Protein AF-A0A7W0H8L4-F1 (afdb_monomer_lite)

Secondary structure (DSSP, 8-state):
-HHHHHHHHHHHHHHHHHHHHHHHHHHHHHHHIIIIIHHHHHHHHHTTSTTTT-TTSS--TTTTT------------------

Radius of gyration: 32.01 Å; chains: 1; bounding box: 91×32×70 Å

Foldseek 3Di:
DVVVVVCVVVVVVVVVVVCVVVVVVVVVVVVCCVVPVVVVVVVVCVPPPNVPQDPVNVPNPVVVPPDPPPPPPPPPDPPDDDD

pLDDT: mean 73.75, std 15.75, range [49.03, 97.38]

Structure (mmCIF, N/CA/C/O backbone):
data_AF-A0A7W0H8L4-F1
#
_entry.id   AF-A0A7W0H8L4-F1
#
loop_
_atom_site.group_PDB
_atom_site.id
_atom_site.type_symbol
_atom_site.label_atom_id
_atom_site.label_alt_id
_atom_site.label_comp_id
_atom_site.label_asym_id
_atom_site.label_entity_id
_atom_site.label_seq_id
_atom_site.pdbx_PDB_ins_code
_atom_site.Cartn_x
_atom_site.Cartn_y
_atom_site.Cartn_z
_atom_site.occupancy
_atom_site.B_iso_or_equiv
_atom_site.auth_seq_id
_atom_site.auth_comp_id
_atom_site.auth_asym_id
_atom_site.auth_atom_id
_atom_site.pdbx_PDB_model_num
ATOM 1 N N . MET A 1 1 ? 16.973 -4.363 -34.618 1.00 75.56 1 MET A N 1
ATOM 2 C CA . MET A 1 1 ? 17.405 -5.348 -33.598 1.00 75.56 1 MET A CA 1
ATOM 3 C C . MET A 1 1 ? 18.290 -4.716 -32.528 1.00 75.56 1 MET A C 1
ATOM 5 O O . MET A 1 1 ? 17.896 -4.747 -31.373 1.00 75.56 1 MET A O 1
ATOM 9 N N . LEU A 1 2 ? 19.393 -4.044 -32.888 1.00 89.06 2 LEU A N 1
ATOM 10 C CA . LEU A 1 2 ? 20.241 -3.299 -31.934 1.00 89.06 2 LEU A CA 1
ATOM 11 C C . LEU A 1 2 ? 19.480 -2.267 -31.079 1.00 89.06 2 LEU A C 1
ATOM 13 O O . LEU A 1 2 ? 19.623 -2.263 -29.864 1.00 89.06 2 LEU A O 1
ATOM 17 N N . ALA A 1 3 ? 18.620 -1.446 -31.690 1.00 89.88 3 ALA A N 1
ATOM 18 C CA . ALA A 1 3 ? 17.833 -0.451 -30.954 1.00 89.88 3 ALA A CA 1
ATOM 19 C C . ALA A 1 3 ? 16.927 -1.084 -29.881 1.00 89.88 3 ALA A C 1
ATOM 21 O O . ALA A 1 3 ? 16.899 -0.622 -28.749 1.00 89.88 3 ALA A O 1
ATOM 22 N N . ALA A 1 4 ? 16.247 -2.189 -30.202 1.00 90.00 4 ALA A N 1
ATOM 23 C CA . ALA A 1 4 ? 15.388 -2.894 -29.251 1.00 90.00 4 ALA A CA 1
ATOM 24 C C . ALA A 1 4 ? 16.173 -3.402 -28.027 1.00 90.00 4 ALA A C 1
ATOM 26 O O . ALA A 1 4 ? 15.695 -3.282 -26.902 1.00 90.00 4 ALA A O 1
ATOM 27 N N . LEU A 1 5 ? 17.398 -3.900 -28.239 1.00 91.12 5 LEU A N 1
ATOM 28 C CA . LEU A 1 5 ? 18.284 -4.354 -27.164 1.00 91.12 5 LEU A CA 1
ATOM 29 C C . LEU A 1 5 ? 18.691 -3.199 -26.232 1.00 91.12 5 LEU A C 1
ATOM 31 O O . LEU A 1 5 ? 18.661 -3.338 -25.011 1.00 91.12 5 LEU A O 1
ATOM 35 N N . VAL A 1 6 ? 19.035 -2.045 -26.805 1.00 90.31 6 VAL A N 1
ATOM 36 C CA . VAL A 1 6 ? 19.449 -0.857 -26.046 1.00 90.31 6 VAL A CA 1
ATOM 37 C C . VAL A 1 6 ? 18.272 -0.263 -25.260 1.00 90.31 6 VAL A C 1
ATOM 39 O O . VAL A 1 6 ? 18.417 0.013 -24.068 1.00 90.31 6 VAL A O 1
ATOM 42 N N . LEU A 1 7 ? 17.088 -0.137 -25.877 1.00 87.19 7 LEU A N 1
ATOM 43 C CA . LEU A 1 7 ? 15.878 0.324 -25.184 1.00 87.19 7 LEU A CA 1
ATOM 44 C C . LEU A 1 7 ? 15.465 -0.622 -24.050 1.00 87.19 7 LEU A C 1
ATOM 46 O O . LEU A 1 7 ? 15.012 -0.144 -23.016 1.00 87.19 7 LEU A O 1
ATOM 50 N N . PHE A 1 8 ? 15.647 -1.936 -24.208 1.00 83.62 8 PHE A N 1
ATOM 51 C CA . PHE A 1 8 ? 15.340 -2.909 -23.159 1.00 83.62 8 PHE A CA 1
ATOM 52 C C . PHE A 1 8 ? 16.171 -2.655 -21.894 1.00 83.62 8 PHE A C 1
ATOM 54 O O . PHE A 1 8 ? 15.616 -2.564 -20.802 1.00 83.62 8 PHE A O 1
ATOM 61 N N . ILE A 1 9 ? 17.483 -2.450 -22.029 1.00 84.88 9 ILE A N 1
ATOM 62 C CA . ILE A 1 9 ? 18.363 -2.193 -20.877 1.00 84.88 9 ILE A CA 1
ATOM 63 C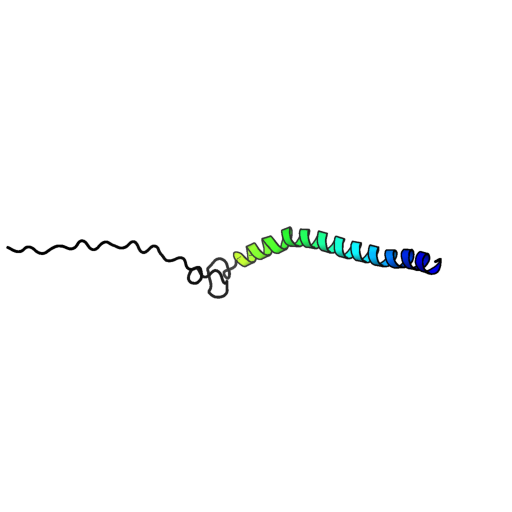 C . ILE A 1 9 ? 18.028 -0.848 -20.207 1.00 84.88 9 ILE A C 1
ATOM 65 O O . ILE A 1 9 ? 17.905 -0.796 -18.980 1.00 84.88 9 ILE A O 1
ATOM 69 N N . PHE A 1 10 ? 17.823 0.222 -20.985 1.00 82.88 10 PHE A N 1
ATOM 70 C CA . PHE A 1 10 ? 17.470 1.541 -20.439 1.00 82.88 10 PHE A CA 1
ATOM 71 C C . PHE A 1 10 ? 16.085 1.570 -19.780 1.00 82.88 10 PHE A C 1
ATOM 73 O O . PHE A 1 10 ? 15.927 2.171 -18.715 1.00 82.88 10 PHE A O 1
ATOM 80 N N . ALA A 1 11 ? 15.096 0.887 -20.361 1.00 84.25 11 ALA A N 1
ATOM 81 C CA . ALA A 1 11 ? 13.746 0.810 -19.807 1.00 84.25 11 ALA A CA 1
ATOM 82 C C . ALA A 1 11 ? 13.730 0.108 -18.441 1.00 84.25 11 ALA A C 1
ATOM 84 O O . ALA A 1 11 ? 13.038 0.544 -17.523 1.00 84.25 11 ALA A O 1
ATOM 85 N N . ILE A 1 12 ? 14.535 -0.942 -18.260 1.00 82.12 12 ILE A N 1
ATOM 86 C CA . ILE A 1 12 ? 14.580 -1.702 -17.004 1.00 82.12 12 ILE A CA 1
ATOM 87 C C . ILE A 1 12 ? 15.214 -0.891 -15.859 1.00 82.12 12 ILE A C 1
ATOM 89 O O . ILE A 1 12 ? 14.853 -1.096 -14.699 1.00 82.12 12 ILE A O 1
ATOM 93 N N . GLY A 1 13 ? 16.132 0.036 -16.153 1.00 80.50 13 GLY A N 1
ATOM 94 C CA . GLY A 1 13 ? 16.794 0.861 -15.134 1.00 80.50 13 GLY A CA 1
ATOM 95 C C . GLY A 1 13 ? 15.811 1.707 -14.318 1.00 80.50 13 GLY A C 1
ATOM 96 O O . GLY A 1 13 ? 15.805 1.642 -13.088 1.00 80.50 13 GLY A O 1
ATOM 97 N N . VAL A 1 14 ? 14.924 2.435 -15.000 1.00 79.19 14 VAL A N 1
ATOM 98 C CA . VAL A 1 14 ? 13.919 3.302 -14.358 1.00 79.19 14 VAL A CA 1
ATOM 99 C C . VAL A 1 14 ? 12.866 2.479 -13.606 1.00 79.19 14 VAL A C 1
ATOM 101 O O . VAL A 1 14 ? 12.484 2.824 -12.487 1.00 79.19 14 VAL A O 1
ATOM 104 N N . VAL A 1 15 ? 12.438 1.346 -14.174 1.00 85.94 15 VAL A N 1
ATOM 105 C CA . VAL A 1 15 ? 11.401 0.488 -13.573 1.00 85.94 15 VAL A CA 1
ATOM 106 C C . VAL A 1 15 ? 11.897 -0.181 -12.287 1.00 85.94 15 VAL A C 1
ATOM 108 O O . VAL A 1 15 ? 11.143 -0.286 -11.318 1.00 85.94 15 VAL A O 1
ATOM 111 N N . LYS A 1 16 ? 13.177 -0.573 -12.229 1.00 84.94 16 LYS A N 1
ATOM 112 C CA . LYS A 1 16 ? 13.789 -1.136 -11.013 1.00 84.94 16 LYS A CA 1
ATOM 113 C C . LYS A 1 16 ? 13.838 -0.126 -9.864 1.00 84.94 16 LYS A C 1
ATOM 115 O O . LYS A 1 16 ? 13.535 -0.492 -8.732 1.00 84.94 16 LYS A O 1
ATOM 120 N N . GLY A 1 17 ? 14.172 1.135 -10.149 1.00 88.00 17 GLY A N 1
ATOM 121 C CA . GLY A 1 17 ? 14.171 2.202 -9.142 1.00 88.00 17 GLY A CA 1
ATOM 122 C C . GLY A 1 17 ? 12.771 2.491 -8.594 1.00 88.00 17 GLY A C 1
ATOM 123 O O . GLY A 1 17 ? 12.591 2.623 -7.384 1.00 88.00 17 GLY A O 1
ATOM 124 N N . PHE A 1 18 ? 11.764 2.503 -9.470 1.00 90.12 18 PHE A N 1
ATOM 125 C CA . PHE A 1 18 ? 10.368 2.691 -9.075 1.00 90.12 18 PHE A CA 1
ATOM 126 C C . PHE A 1 18 ? 9.849 1.549 -8.191 1.00 90.12 18 PHE A C 1
ATOM 128 O O . PHE A 1 18 ? 9.270 1.796 -7.133 1.00 90.12 18 PHE A O 1
ATOM 135 N N . ALA A 1 19 ? 10.109 0.300 -8.587 1.00 92.56 19 ALA A N 1
ATOM 136 C CA . ALA A 1 19 ? 9.705 -0.873 -7.816 1.00 92.56 19 ALA A CA 1
ATOM 137 C C . ALA A 1 19 ? 10.366 -0.910 -6.428 1.00 92.56 19 ALA A C 1
ATOM 139 O O . ALA A 1 19 ? 9.713 -1.273 -5.452 1.00 92.56 19 ALA A O 1
ATOM 140 N N . PHE A 1 20 ? 11.630 -0.490 -6.318 1.00 92.62 20 PHE A N 1
ATOM 141 C CA . PHE A 1 20 ? 12.316 -0.388 -5.031 1.00 92.62 20 PHE A CA 1
ATOM 142 C C . PHE A 1 20 ? 11.667 0.653 -4.111 1.00 92.62 20 PHE A C 1
ATOM 144 O O . PHE A 1 20 ? 11.395 0.348 -2.954 1.00 92.62 20 PHE A O 1
ATOM 151 N N . ALA A 1 21 ? 11.366 1.851 -4.619 1.00 94.00 21 ALA A N 1
ATOM 152 C CA . ALA A 1 21 ? 10.717 2.898 -3.831 1.00 94.00 21 ALA A CA 1
ATOM 153 C C . ALA A 1 21 ? 9.306 2.487 -3.372 1.00 94.00 21 ALA A C 1
ATOM 155 O O . ALA A 1 21 ? 8.983 2.627 -2.191 1.00 94.00 21 ALA A O 1
ATOM 156 N N . LEU A 1 22 ? 8.496 1.923 -4.279 1.00 95.88 22 LEU A N 1
ATOM 157 C CA . LEU A 1 22 ? 7.168 1.401 -3.947 1.00 95.88 22 LEU A CA 1
ATOM 158 C C . LEU A 1 22 ? 7.236 0.253 -2.936 1.00 95.88 22 LEU A C 1
ATOM 160 O O . LEU A 1 22 ? 6.463 0.230 -1.980 1.00 95.88 22 LEU A O 1
ATOM 164 N N . GLY A 1 23 ? 8.165 -0.684 -3.118 1.00 96.50 23 GLY A N 1
ATOM 165 C CA . GLY A 1 23 ? 8.363 -1.795 -2.191 1.00 96.50 23 GLY A CA 1
ATOM 166 C C . GLY A 1 23 ? 8.808 -1.316 -0.811 1.00 96.50 23 GLY A C 1
ATOM 167 O O . GLY A 1 23 ? 8.244 -1.741 0.195 1.00 96.50 23 GLY A O 1
ATOM 168 N N . LEU A 1 24 ? 9.759 -0.381 -0.758 1.00 97.12 24 LEU A N 1
ATOM 169 C CA . LEU A 1 24 ? 10.265 0.186 0.488 1.00 97.12 24 LEU A CA 1
ATOM 170 C C . LEU A 1 24 ? 9.168 0.937 1.247 1.00 97.12 24 LEU A C 1
ATOM 172 O O . LEU A 1 24 ? 8.969 0.670 2.430 1.00 97.12 24 LEU A O 1
ATOM 176 N N . THR A 1 25 ? 8.416 1.823 0.585 1.00 95.25 25 THR A N 1
ATOM 177 C CA . THR A 1 25 ? 7.322 2.542 1.256 1.00 95.25 25 THR A CA 1
ATOM 178 C C . THR A 1 25 ? 6.188 1.611 1.653 1.00 95.25 25 THR A C 1
ATOM 180 O O . THR A 1 25 ? 5.564 1.862 2.671 1.00 95.25 25 THR A O 1
ATOM 183 N N . THR A 1 26 ? 5.937 0.534 0.902 1.00 94.75 26 THR A N 1
ATOM 184 C CA . THR A 1 26 ? 4.925 -0.471 1.261 1.00 94.75 26 THR A CA 1
ATOM 185 C C . THR A 1 26 ? 5.350 -1.244 2.506 1.00 94.75 26 THR A C 1
ATOM 187 O O . THR A 1 26 ? 4.550 -1.447 3.415 1.00 94.75 26 THR A O 1
ATOM 190 N N . LEU A 1 27 ? 6.621 -1.649 2.583 1.00 97.38 27 LEU A N 1
ATOM 191 C CA . LEU A 1 27 ? 7.163 -2.329 3.757 1.00 97.38 27 LEU A CA 1
ATOM 192 C C . LEU A 1 27 ? 7.106 -1.422 4.993 1.00 97.38 27 LEU A C 1
ATOM 194 O O . LEU A 1 27 ? 6.685 -1.858 6.067 1.00 97.38 27 LEU A O 1
ATOM 198 N N . ILE A 1 28 ? 7.496 -0.156 4.825 1.00 96.62 28 ILE A N 1
ATOM 199 C CA . ILE A 1 28 ? 7.404 0.861 5.874 1.00 96.62 28 ILE A CA 1
ATOM 200 C C . ILE A 1 28 ? 5.941 1.101 6.259 1.00 96.62 28 ILE A C 1
ATOM 202 O O . ILE A 1 28 ? 5.646 1.133 7.448 1.00 96.62 28 ILE A O 1
ATOM 206 N N . ASP A 1 29 ? 5.024 1.218 5.299 1.00 93.06 29 ASP A N 1
ATOM 207 C CA . ASP A 1 29 ? 3.599 1.446 5.554 1.00 93.06 29 ASP A CA 1
ATOM 208 C C . ASP A 1 29 ? 2.994 0.302 6.368 1.00 93.06 29 ASP A C 1
ATOM 210 O O . ASP A 1 29 ? 2.357 0.551 7.384 1.00 93.06 29 ASP A O 1
ATOM 214 N N . VAL A 1 30 ? 3.293 -0.958 6.035 1.00 95.81 30 VAL A N 1
ATOM 215 C CA . VAL A 1 30 ? 2.878 -2.103 6.861 1.00 95.81 30 VAL A CA 1
ATOM 216 C C . VAL A 1 30 ? 3.412 -1.964 8.288 1.00 95.81 30 VAL A C 1
ATOM 218 O O . VAL A 1 30 ? 2.656 -2.119 9.245 1.00 95.81 30 VAL A O 1
ATOM 221 N N . PHE A 1 31 ? 4.687 -1.622 8.466 1.00 95.94 31 PHE A N 1
ATOM 222 C CA . PHE A 1 31 ? 5.249 -1.425 9.802 1.00 95.94 31 PHE A CA 1
ATOM 223 C C . PHE A 1 31 ? 4.519 -0.298 10.557 1.00 95.94 31 PHE A C 1
ATOM 225 O O . PHE A 1 31 ? 4.028 -0.494 11.670 1.00 95.94 31 PHE A O 1
ATOM 232 N N . VAL A 1 32 ? 4.349 0.864 9.931 1.00 94.25 32 VAL A N 1
ATOM 233 C CA . VAL A 1 32 ? 3.664 2.021 10.523 1.00 94.25 32 VAL A CA 1
ATOM 234 C C . VAL A 1 32 ? 2.191 1.713 10.803 1.00 94.25 32 VAL A C 1
ATOM 236 O O . VAL A 1 32 ? 1.692 2.054 11.869 1.00 94.25 32 VAL A O 1
ATOM 239 N N . VAL A 1 33 ? 1.477 1.001 9.938 1.00 92.44 33 VAL A N 1
ATOM 240 C CA . VAL A 1 33 ? 0.064 0.654 10.148 1.00 92.44 33 VAL A CA 1
ATOM 241 C C . VAL A 1 33 ? -0.120 -0.250 11.367 1.00 92.44 33 VAL A C 1
ATOM 243 O O . VAL A 1 33 ? -1.062 -0.077 12.149 1.00 92.44 33 VAL A O 1
ATOM 246 N N . PHE A 1 34 ? 0.785 -1.202 11.583 1.00 88.62 34 PHE A N 1
ATOM 247 C CA . PHE A 1 34 ? 0.709 -2.071 12.755 1.00 88.62 34 PHE A CA 1
ATOM 248 C C . PHE A 1 34 ? 1.083 -1.343 14.052 1.00 88.62 34 PHE A C 1
ATOM 250 O O . PHE A 1 34 ? 0.390 -1.522 15.055 1.00 88.62 34 PHE A O 1
ATOM 257 N N . PHE A 1 35 ? 2.129 -0.513 14.032 1.00 88.00 35 PHE A N 1
ATOM 258 C CA . PHE A 1 35 ? 2.654 0.156 15.230 1.00 88.00 35 PHE A CA 1
ATOM 259 C C . PHE A 1 35 ? 2.014 1.511 15.542 1.00 88.00 35 PHE A C 1
ATOM 261 O O . PHE A 1 35 ? 2.037 1.929 16.693 1.00 88.00 35 PHE A O 1
ATOM 268 N N . PHE A 1 36 ? 1.443 2.195 14.555 1.00 85.44 36 PHE A N 1
ATOM 269 C CA . PHE A 1 36 ? 0.746 3.469 14.714 1.00 85.44 36 PHE A CA 1
ATOM 270 C C . PHE A 1 36 ? -0.734 3.316 14.413 1.00 85.44 36 PHE A C 1
ATOM 272 O O . PHE A 1 36 ? -1.534 3.560 15.304 1.00 85.44 36 PHE A O 1
ATOM 279 N N . THR A 1 37 ? -1.138 2.875 13.220 1.00 84.12 37 THR A N 1
ATOM 280 C CA . THR A 1 37 ? -2.565 2.919 12.844 1.00 84.12 37 THR A CA 1
ATOM 281 C C . THR A 1 37 ? -3.442 2.091 13.782 1.00 84.12 37 THR A C 1
ATOM 283 O O . THR A 1 37 ? -4.439 2.602 14.280 1.00 84.12 37 THR A O 1
ATOM 286 N N . LYS A 1 38 ? -3.072 0.852 14.120 1.00 78.25 38 LYS A N 1
ATOM 287 C CA . LYS A 1 38 ? -3.847 0.030 15.072 1.00 78.25 38 LYS A CA 1
ATOM 288 C C . LYS A 1 38 ? -3.920 0.614 16.492 1.00 78.25 38 LYS A C 1
ATOM 290 O O . LYS A 1 38 ? -5.035 0.706 17.015 1.00 78.25 38 LYS A O 1
ATOM 295 N N . PRO A 1 39 ? -2.814 1.009 17.150 1.00 78.12 39 PRO A N 1
ATOM 296 C CA . PRO A 1 39 ? -2.896 1.609 18.481 1.00 78.12 39 PRO A CA 1
ATOM 297 C C . PRO A 1 39 ? -3.531 2.998 18.467 1.00 78.12 39 PRO A C 1
ATOM 299 O O . PRO A 1 39 ? -4.292 3.304 19.380 1.00 78.12 39 PRO A O 1
ATOM 302 N N . LEU A 1 40 ? -3.314 3.802 17.424 1.00 79.12 40 LEU A N 1
ATOM 303 C CA . LEU A 1 40 ? -3.964 5.101 17.255 1.00 79.12 40 LEU A CA 1
ATOM 304 C C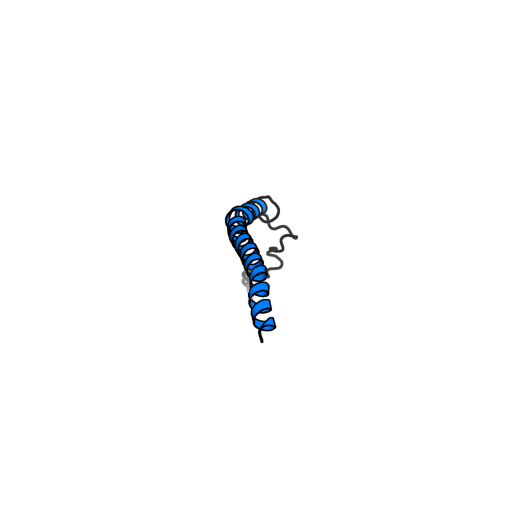 . LEU A 1 40 ? -5.478 4.925 17.089 1.00 79.12 40 LEU A C 1
ATOM 306 O O . LEU A 1 40 ? -6.237 5.596 17.778 1.00 79.12 40 LEU A O 1
ATOM 310 N N . VAL A 1 41 ? -5.930 3.969 16.268 1.00 77.69 41 VAL A N 1
ATOM 311 C CA . VAL A 1 41 ? -7.355 3.617 16.116 1.00 77.69 41 VAL A CA 1
ATOM 312 C C . VAL A 1 41 ? -7.922 3.021 17.402 1.00 77.69 41 VAL A C 1
ATOM 314 O O . VAL A 1 41 ? -9.051 3.329 17.762 1.00 77.69 41 VAL A O 1
ATOM 317 N N . THR A 1 42 ? -7.157 2.224 18.146 1.00 71.94 42 THR A N 1
ATOM 318 C CA . THR A 1 42 ? -7.588 1.698 19.454 1.00 71.94 42 THR A CA 1
ATOM 319 C C . THR A 1 42 ? -7.729 2.818 20.486 1.00 71.94 42 THR A C 1
ATOM 321 O O . THR A 1 42 ? -8.676 2.816 21.275 1.00 71.94 42 THR A O 1
ATOM 324 N N . LEU A 1 43 ? -6.827 3.801 20.469 1.00 70.88 43 LEU A N 1
ATOM 325 C CA . LEU A 1 43 ? -6.892 4.978 21.328 1.00 70.88 43 LEU A CA 1
ATOM 326 C C . LEU A 1 43 ? -8.067 5.880 20.926 1.00 70.88 43 LEU A C 1
ATOM 328 O O . LEU A 1 43 ? -8.890 6.188 21.781 1.00 70.88 43 LEU A O 1
ATOM 332 N N . LEU A 1 44 ? -8.232 6.194 19.635 1.00 65.62 44 LEU A N 1
ATOM 333 C CA . LEU A 1 44 ? -9.415 6.885 19.098 1.00 65.62 44 LEU A CA 1
ATOM 334 C C . LEU A 1 44 ? -10.715 6.131 19.418 1.00 65.62 44 LEU A C 1
ATOM 336 O O . LEU A 1 44 ? -11.727 6.751 19.731 1.00 65.62 44 LEU A O 1
ATOM 340 N N . SER A 1 45 ? -10.694 4.797 19.389 1.00 60.94 45 SER A N 1
ATOM 341 C CA . SER A 1 45 ? -11.849 3.966 19.728 1.00 60.94 45 SER A CA 1
ATOM 342 C C . SER A 1 45 ? -12.182 4.012 21.218 1.00 60.94 45 SER A C 1
ATOM 344 O O . SER A 1 45 ? -13.356 3.896 21.577 1.00 60.94 45 SER A O 1
ATOM 346 N N . ARG A 1 46 ? -11.182 4.177 22.090 1.00 57.00 46 ARG A N 1
ATOM 347 C CA . ARG A 1 46 ? -11.379 4.373 23.535 1.00 57.00 46 ARG A CA 1
ATOM 348 C C . ARG A 1 46 ? -11.838 5.795 23.867 1.00 57.00 46 ARG A C 1
ATOM 350 O O . ARG A 1 46 ? -12.583 5.977 24.830 1.00 57.00 46 ARG A O 1
ATOM 357 N N . THR A 1 47 ? -11.474 6.792 23.065 1.00 58.09 47 THR A N 1
ATOM 358 C CA . THR A 1 47 ? -11.917 8.182 23.237 1.00 58.09 47 THR A CA 1
ATOM 359 C C . THR A 1 47 ? -13.362 8.354 22.759 1.00 58.09 47 THR A C 1
ATOM 361 O O . THR A 1 47 ? -13.578 8.655 21.598 1.00 58.09 47 THR A O 1
ATOM 364 N N . LYS A 1 48 ? -14.347 8.142 23.652 1.00 52.44 48 LYS A N 1
ATOM 365 C CA . LYS A 1 48 ? -15.768 8.607 23.681 1.00 52.44 48 LYS A CA 1
ATOM 366 C C . LYS A 1 48 ? -16.654 8.622 22.402 1.00 52.44 48 LYS A C 1
ATOM 368 O O . LYS A 1 48 ? -17.849 8.844 22.558 1.00 52.44 48 LYS A O 1
ATOM 373 N N . PHE A 1 49 ? -16.161 8.344 21.195 1.00 52.34 49 PHE A N 1
ATOM 374 C CA . PHE A 1 49 ? -16.889 8.468 19.924 1.00 52.34 49 PHE A CA 1
ATOM 375 C C . PHE A 1 49 ? -17.238 7.099 19.303 1.00 52.34 49 PHE A C 1
ATOM 377 O O . PHE A 1 49 ? -18.322 6.944 18.751 1.00 52.34 49 PHE A O 1
ATOM 384 N N . PHE A 1 50 ? -16.390 6.073 19.483 1.00 50.84 50 PHE A N 1
ATOM 385 C CA . PHE A 1 50 ? -16.640 4.695 19.002 1.00 50.84 50 PHE A CA 1
ATOM 386 C C . PHE A 1 50 ? -16.845 3.655 20.124 1.00 50.84 50 PHE A C 1
ATOM 388 O O . PHE A 1 50 ? -17.536 2.663 19.916 1.00 50.84 50 PHE A O 1
ATOM 395 N N . GLY A 1 51 ? -16.335 3.884 21.341 1.00 51.06 51 GLY A N 1
ATOM 396 C CA . GLY A 1 51 ? -16.530 2.980 22.490 1.00 51.06 51 GLY A CA 1
ATOM 397 C C . GLY A 1 51 ? -17.888 3.089 23.208 1.00 51.06 51 GLY A C 1
ATOM 398 O O . GLY A 1 51 ? -18.163 2.305 24.112 1.00 51.06 51 GLY A O 1
ATOM 399 N N . GLN A 1 52 ? -18.736 4.059 22.846 1.00 52.53 52 GLN A N 1
ATOM 400 C CA . GLN A 1 52 ? -20.017 4.359 23.517 1.00 52.53 52 GLN A CA 1
ATOM 401 C C . GLN A 1 52 ? -21.258 4.234 22.611 1.00 52.53 52 GLN A C 1
ATOM 403 O O . GLN A 1 52 ? -22.358 4.507 23.076 1.00 52.53 52 GLN A O 1
ATOM 408 N N . GLY A 1 53 ? -21.124 3.787 21.355 1.00 49.22 53 GLY A N 1
ATOM 409 C CA . GLY A 1 53 ? -22.278 3.551 20.475 1.00 49.22 53 GLY A CA 1
ATOM 410 C C . GLY A 1 53 ? -23.057 4.826 20.132 1.00 49.22 53 GLY A C 1
ATOM 411 O O . GLY A 1 53 ? -24.230 4.944 20.474 1.00 49.22 53 GLY A O 1
ATOM 412 N N . HIS A 1 54 ? -22.414 5.792 19.469 1.00 49.03 54 HIS A N 1
ATOM 413 C CA . HIS A 1 54 ? -23.107 6.973 18.951 1.00 49.03 54 HIS A CA 1
ATOM 414 C C . HIS A 1 54 ? -23.527 6.782 17.486 1.00 49.03 54 HIS A C 1
ATOM 416 O O . HIS A 1 54 ? -22.831 6.129 16.712 1.00 49.03 54 HIS A O 1
ATOM 422 N N . THR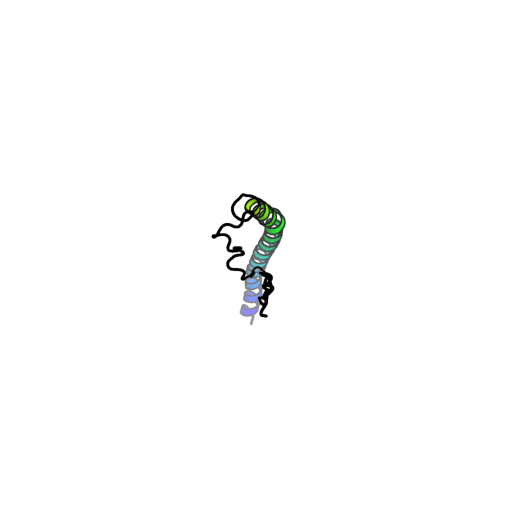 A 1 55 ? -24.653 7.383 17.103 1.00 50.25 55 THR A N 1
ATOM 423 C CA . THR A 1 55 ? -25.401 7.221 15.838 1.00 50.25 55 THR A CA 1
ATOM 424 C C . THR A 1 55 ? -24.584 7.470 14.558 1.00 50.25 55 THR A C 1
ATOM 426 O O . THR A 1 55 ? -24.991 7.063 13.478 1.00 50.25 55 THR A O 1
ATOM 429 N N . TRP A 1 56 ? -23.410 8.100 14.658 1.00 51.34 56 TRP A N 1
ATOM 430 C CA . TRP A 1 56 ? -22.482 8.340 13.541 1.00 51.34 56 TRP A CA 1
ATOM 431 C C . TRP A 1 56 ? -21.349 7.299 13.415 1.00 51.34 56 TRP A C 1
ATOM 433 O O . TRP A 1 56 ? -20.604 7.329 12.442 1.00 51.34 56 TRP A O 1
ATOM 443 N N . SER A 1 57 ? -21.214 6.357 14.361 1.00 57.34 57 SER A N 1
ATOM 444 C CA . SER A 1 57 ? -20.211 5.273 14.324 1.00 57.34 57 SER A CA 1
ATOM 445 C C . SER A 1 57 ? -20.601 4.113 13.392 1.00 57.34 57 SER A C 1
ATOM 447 O O . SER A 1 57 ? -19.761 3.257 13.118 1.00 57.34 57 SER A O 1
ATOM 449 N N . GLY A 1 58 ? -21.859 4.027 12.948 1.00 54.84 58 GLY A N 1
ATOM 450 C CA . GLY A 1 58 ? -22.350 2.928 12.102 1.00 54.84 58 GLY A CA 1
ATOM 451 C C . GLY A 1 58 ? -22.515 1.570 12.810 1.00 54.84 58 GLY A C 1
ATOM 452 O O . GLY A 1 58 ? -23.116 0.666 12.244 1.00 54.84 58 GLY A O 1
ATOM 453 N N . LEU A 1 59 ? -22.067 1.429 14.065 1.00 57.06 59 LEU A N 1
ATOM 454 C CA . LEU A 1 59 ? -22.299 0.270 14.944 1.00 57.06 59 LEU A CA 1
ATOM 455 C C . LEU A 1 59 ? -23.540 0.454 15.835 1.00 57.06 59 LEU A C 1
ATOM 457 O O . LEU A 1 59 ? -23.564 0.033 16.994 1.00 57.06 59 LEU A O 1
ATOM 461 N N . ASP A 1 60 ? -24.581 1.108 15.326 1.00 57.44 60 ASP A N 1
ATOM 462 C CA . ASP A 1 60 ? -25.836 1.184 16.063 1.00 57.44 60 ASP A CA 1
ATOM 463 C C . ASP A 1 60 ? -26.491 -0.208 16.079 1.00 57.44 60 ASP A C 1
ATOM 465 O O . ASP A 1 60 ? -26.934 -0.732 15.051 1.00 57.44 60 ASP A O 1
ATOM 469 N N . ARG A 1 61 ? -26.572 -0.822 17.269 1.00 53.66 61 ARG A N 1
ATOM 470 C CA . ARG A 1 61 ? -27.285 -2.095 17.483 1.00 53.66 61 ARG A CA 1
ATOM 471 C C . ARG A 1 61 ? -28.744 -2.024 17.017 1.00 53.66 61 ARG A C 1
ATOM 473 O O . ARG A 1 61 ? -29.328 -3.073 16.755 1.00 53.66 61 ARG A O 1
ATOM 480 N N . ARG A 1 62 ? -29.320 -0.819 16.888 1.00 55.00 62 ARG A N 1
ATOM 481 C CA . ARG A 1 62 ? -30.677 -0.601 16.363 1.00 55.00 62 ARG A CA 1
ATOM 482 C C . ARG A 1 62 ? -30.793 -0.847 14.855 1.00 55.00 62 ARG A C 1
ATOM 484 O O . ARG A 1 62 ? -31.855 -1.275 14.417 1.00 55.00 62 ARG A O 1
AT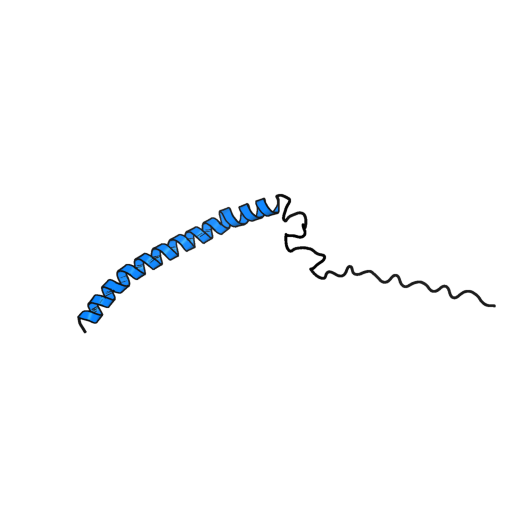OM 491 N N . HIS A 1 63 ? -29.721 -0.657 14.081 1.00 57.31 63 HIS A N 1
ATOM 492 C CA . HIS A 1 63 ? -29.689 -0.971 12.643 1.00 57.31 63 HIS A CA 1
ATOM 493 C C . HIS A 1 63 ? -29.157 -2.382 12.348 1.00 57.31 63 HIS A C 1
ATOM 495 O O . HIS A 1 63 ? -29.482 -2.953 11.311 1.00 57.31 63 HIS A O 1
ATOM 501 N N . LEU A 1 64 ? -28.414 -2.987 13.282 1.00 64.31 64 LEU A N 1
ATOM 502 C CA . LEU A 1 64 ? -27.897 -4.361 13.178 1.00 64.31 64 LEU A CA 1
ATOM 503 C C . LEU A 1 64 ? -28.963 -5.463 13.355 1.00 64.31 64 LEU A C 1
ATOM 505 O O . LEU A 1 64 ? -28.620 -6.639 13.426 1.00 64.31 64 LEU A O 1
ATOM 509 N N . GLY A 1 65 ? -30.254 -5.121 13.430 1.00 57.25 65 GLY A N 1
ATOM 510 C CA . GLY A 1 65 ? -31.340 -6.105 13.349 1.00 57.25 65 GLY A CA 1
ATOM 511 C C . GLY A 1 65 ? -31.377 -7.136 14.482 1.00 57.25 65 GLY A C 1
ATOM 512 O O . GLY A 1 65 ? -32.064 -8.150 14.356 1.00 57.25 65 GLY A O 1
ATOM 513 N N . MET A 1 66 ? -30.682 -6.897 15.600 1.00 60.59 66 MET A N 1
ATOM 514 C CA . MET A 1 66 ? -30.816 -7.739 16.785 1.00 60.59 66 MET A CA 1
ATOM 515 C C . MET A 1 66 ? -32.182 -7.479 17.417 1.00 60.59 66 MET A C 1
ATOM 517 O O . MET A 1 66 ? -32.327 -6.638 18.302 1.00 60.59 66 MET A O 1
ATOM 521 N N . LYS A 1 67 ? -33.199 -8.204 16.935 1.00 60.78 67 LYS A N 1
ATOM 522 C CA . LYS A 1 67 ? -34.481 -8.351 17.623 1.00 60.78 67 LYS A CA 1
ATOM 523 C C . LYS A 1 67 ? -34.160 -8.800 19.049 1.00 60.78 67 LYS A C 1
ATOM 525 O O . LYS A 1 67 ? -33.597 -9.887 19.207 1.00 60.78 67 LYS A O 1
ATOM 530 N N . PRO A 1 68 ? -34.499 -8.010 20.085 1.00 61.31 68 PRO A N 1
ATOM 531 C CA . PRO A 1 68 ? -34.591 -8.566 21.419 1.00 61.31 68 PRO A CA 1
ATOM 532 C C . PRO A 1 68 ? -35.503 -9.776 21.273 1.00 61.31 68 PRO A C 1
ATOM 534 O O . PRO A 1 68 ? -36.601 -9.655 20.721 1.00 61.31 68 PRO A O 1
ATOM 537 N N . LEU A 1 69 ? -35.024 -10.951 21.669 1.00 64.25 69 LEU A N 1
ATOM 538 C CA . LEU A 1 69 ? -35.878 -12.116 21.816 1.00 64.25 69 LEU A CA 1
ATOM 539 C C . LEU A 1 69 ? -36.837 -11.782 22.962 1.00 64.25 69 LEU A C 1
ATOM 541 O O . LEU A 1 69 ? -36.610 -12.145 24.114 1.00 64.25 69 LEU A O 1
ATOM 545 N N . THR A 1 70 ? -37.871 -10.998 22.657 1.00 64.00 70 THR A N 1
ATOM 546 C CA . THR A 1 70 ? -39.000 -10.743 23.533 1.00 64.00 70 THR A CA 1
ATOM 547 C C . THR A 1 70 ? -39.674 -12.088 23.684 1.00 64.00 70 THR A C 1
ATOM 549 O O . THR A 1 70 ? -40.430 -12.534 22.823 1.00 64.00 70 THR A O 1
ATOM 552 N N . ARG A 1 71 ? -39.294 -12.775 24.759 1.00 65.31 71 ARG A N 1
ATOM 553 C CA . ARG A 1 71 ? -39.906 -14.006 25.229 1.00 65.31 71 ARG A CA 1
ATOM 554 C C . ARG A 1 71 ? -41.415 -13.761 25.275 1.00 65.31 71 ARG A C 1
ATOM 556 O O . ARG A 1 71 ? -41.832 -12.888 2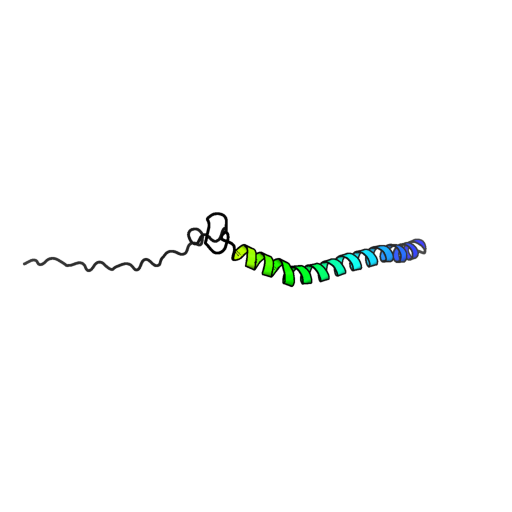6.038 1.00 65.31 71 ARG A O 1
ATOM 563 N N . PRO A 1 72 ? -42.233 -14.464 24.474 1.00 61.53 72 PRO A N 1
ATOM 564 C CA . PRO A 1 72 ? -43.671 -14.337 24.585 1.00 61.53 72 PRO A CA 1
ATOM 565 C C . PRO A 1 72 ? -44.033 -14.857 25.970 1.00 61.53 72 PRO A C 1
ATOM 567 O O . PRO A 1 72 ? -43.897 -16.047 26.262 1.00 61.53 72 PRO A O 1
ATOM 570 N N . THR A 1 73 ? -44.428 -13.955 26.859 1.00 67.38 73 THR A N 1
ATOM 571 C CA . THR A 1 73 ? -45.172 -14.315 28.054 1.00 67.38 73 THR A CA 1
ATOM 572 C C . THR A 1 73 ? -46.486 -14.896 27.560 1.00 67.38 73 THR A C 1
ATOM 574 O O . THR A 1 73 ? -47.415 -14.174 27.201 1.00 67.38 73 THR A O 1
ATOM 577 N N . VAL A 1 74 ? -46.522 -16.226 27.466 1.00 66.25 74 VAL A N 1
ATOM 578 C CA . VAL A 1 74 ? -47.747 -17.005 27.314 1.00 66.25 74 VAL A CA 1
ATOM 579 C C . VAL A 1 74 ? -48.673 -16.531 28.428 1.00 66.25 74 VAL A C 1
ATOM 581 O O . VAL A 1 74 ? -48.451 -16.828 29.601 1.00 66.25 74 VAL A O 1
ATOM 584 N N . ARG A 1 75 ? -49.657 -15.698 28.072 1.00 65.12 75 ARG A N 1
ATOM 585 C CA . ARG A 1 75 ? -50.737 -15.320 28.977 1.00 65.12 75 ARG A CA 1
ATOM 586 C C . ARG A 1 75 ? -51.418 -16.618 29.377 1.00 65.12 75 ARG A C 1
ATOM 588 O O . ARG A 1 75 ? -52.071 -17.246 28.548 1.00 65.12 75 ARG A O 1
ATOM 595 N N . ALA A 1 76 ? -51.251 -17.003 30.637 1.00 66.94 76 ALA A N 1
ATOM 596 C CA . ALA A 1 76 ? -52.154 -17.934 31.282 1.00 66.94 76 ALA A CA 1
ATOM 597 C C . ALA A 1 76 ? -53.567 -17.376 31.088 1.00 66.94 76 ALA A C 1
ATOM 599 O O . ALA A 1 76 ? -53.861 -16.263 31.521 1.00 66.94 76 ALA A O 1
ATOM 600 N N . HIS A 1 77 ? -54.393 -18.104 30.346 1.00 64.06 77 HIS A N 1
ATOM 601 C CA . HIS A 1 77 ? -55.810 -17.827 30.207 1.00 64.06 77 HIS A CA 1
ATOM 602 C C . HIS A 1 77 ? -5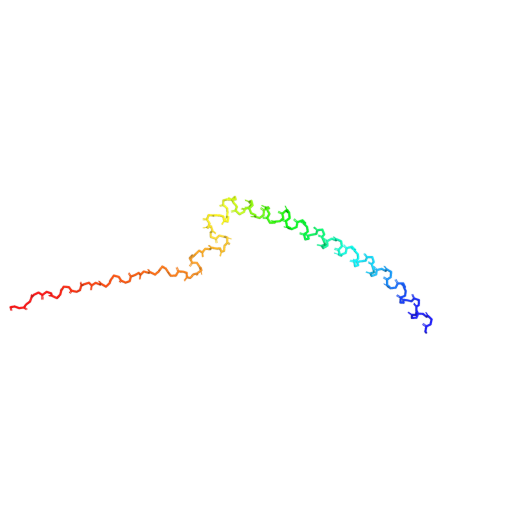6.486 -18.410 31.453 1.00 64.06 77 HIS A C 1
ATOM 604 O O . HIS A 1 77 ? -56.540 -19.636 31.566 1.00 64.06 77 HIS A O 1
ATOM 610 N N . PRO A 1 78 ? -56.963 -17.598 32.417 1.00 67.56 78 PRO A N 1
ATOM 611 C CA . PRO A 1 78 ? -57.821 -18.121 33.456 1.00 67.56 78 PRO A CA 1
ATOM 612 C C . PRO A 1 78 ? -59.203 -18.216 32.817 1.00 67.56 78 PRO A C 1
ATOM 614 O O . PRO A 1 78 ? -59.919 -17.218 32.702 1.00 67.56 78 PRO A O 1
ATOM 617 N N . ALA A 1 79 ? -59.545 -19.410 32.331 1.00 65.25 79 ALA A N 1
ATOM 618 C CA . ALA A 1 79 ? -60.919 -19.738 31.992 1.00 65.25 79 ALA A CA 1
ATOM 619 C C . ALA A 1 79 ? -61.717 -19.736 33.299 1.00 65.25 79 ALA A C 1
ATOM 621 O O . ALA A 1 79 ? -61.734 -20.686 34.077 1.00 65.25 79 ALA A O 1
ATOM 622 N N . ARG A 1 80 ? -62.241 -18.541 33.550 1.00 66.88 80 ARG A N 1
ATOM 623 C CA . ARG A 1 80 ? -63.358 -18.156 34.395 1.00 66.88 80 ARG A CA 1
ATOM 624 C C . ARG A 1 80 ? -64.315 -19.324 34.639 1.00 66.88 80 ARG A C 1
ATOM 626 O O . ARG A 1 80 ? -64.813 -19.919 33.691 1.00 66.88 80 ARG A O 1
ATOM 633 N N . GLY A 1 81 ? -64.548 -19.605 35.918 1.00 65.00 81 GLY A N 1
ATOM 634 C CA . GLY A 1 81 ? -65.544 -20.564 36.362 1.00 65.00 81 GLY A CA 1
ATOM 635 C C . GLY A 1 81 ? -66.944 -20.206 35.869 1.00 65.00 81 GLY A C 1
ATOM 636 O O . GLY A 1 81 ? -67.385 -19.068 36.013 1.00 65.00 81 GLY A O 1
ATOM 637 N N . GLU A 1 82 ? -67.600 -21.220 35.329 1.00 58.06 82 GLU A N 1
ATOM 638 C CA . GLU A 1 82 ? -69.043 -21.419 35.180 1.00 58.06 82 GLU A CA 1
ATOM 639 C C . GLU A 1 82 ? -69.206 -22.948 35.307 1.00 58.06 82 GLU A C 1
ATOM 641 O O . GLU A 1 82 ? -68.388 -23.675 34.745 1.00 58.06 82 GLU A O 1
ATOM 646 N N . ALA A 1 83 ? -70.131 -23.563 36.033 1.00 50.34 83 ALA A N 1
ATOM 647 C CA . ALA A 1 83 ? -71.208 -23.180 36.935 1.00 50.34 83 ALA A CA 1
ATOM 648 C C . ALA A 1 83 ? -71.490 -24.418 37.816 1.00 50.34 83 ALA A C 1
ATOM 650 O O . ALA A 1 83 ? -71.152 -25.539 37.362 1.00 50.34 83 ALA A O 1
#

Sequence (83 aa):
MLAALVLFIFAIGVVKGFAFALGLTTLIDVFVVFFFTKPLVTLLSRTKFFGQGHTWSGLDRRHLGMKPLTRPTVRAHPARGEA